Protein AF-A0AAV1Q6I4-F1 (afdb_monomer_lite)

pLDDT: mean 94.9, std 8.58, range [46.44, 98.81]

Foldseek 3Di:
DAEEEAEAEDECYAEYEAYEDYEHYAEYECYEHYEHYAEYECYECYEHYAEYEVYENYEHYAEYECYENYENYAEYEVYECYEHYAEYECYENYEHYAEYECYECYECYAEYEVYECYENYAEYEVYECYECYAEYEVYECYEHYAEYEVYENYEHYAEYEVYENYYHYNYYDDYPPD

Structure (mmCIF, N/CA/C/O backbone):
data_AF-A0AAV1Q6I4-F1
#
_entry.id   AF-A0AAV1Q6I4-F1
#
loop_
_atom_site.group_PDB
_atom_site.id
_atom_site.type_symbol
_atom_site.label_atom_id
_atom_site.label_alt_id
_atom_site.label_comp_id
_atom_site.label_asym_id
_atom_site.label_entity_id
_atom_site.label_seq_id
_atom_site.pdbx_PDB_ins_code
_atom_site.Cartn_x
_atom_site.Cartn_y
_atom_site.Cartn_z
_atom_site.occupancy
_atom_site.B_iso_or_equiv
_atom_site.auth_seq_id
_atom_site.auth_comp_id
_atom_site.auth_asym_id
_atom_site.auth_atom_id
_atom_site.pdbx_PDB_model_num
ATOM 1 N N . MET A 1 1 ? 24.181 7.868 -24.588 1.00 54.25 1 MET A N 1
ATOM 2 C CA . MET A 1 1 ? 23.836 9.175 -25.207 1.00 54.25 1 MET A CA 1
ATOM 3 C C . MET A 1 1 ? 23.785 10.232 -24.110 1.00 54.25 1 MET A C 1
ATOM 5 O O . MET A 1 1 ? 23.343 9.910 -23.017 1.00 54.25 1 MET A O 1
ATOM 9 N N . THR A 1 2 ? 24.276 11.451 -24.343 1.00 63.72 2 THR A N 1
ATOM 10 C CA . THR A 1 2 ? 24.410 12.466 -23.276 1.00 63.72 2 THR A CA 1
ATOM 11 C C . THR A 1 2 ? 23.108 13.212 -22.973 1.00 63.72 2 THR A C 1
ATOM 13 O O . THR A 1 2 ? 22.867 13.543 -21.815 1.00 63.72 2 THR A O 1
ATOM 16 N N . SER A 1 3 ? 22.262 13.464 -23.976 1.00 68.81 3 SER A N 1
ATOM 17 C CA . SER A 1 3 ? 20.947 14.094 -23.804 1.00 68.81 3 SER A CA 1
ATOM 18 C C . SER A 1 3 ? 20.094 13.932 -25.067 1.00 68.81 3 SER A C 1
ATOM 20 O O . SER A 1 3 ? 20.632 14.058 -26.168 1.00 68.81 3 SER A O 1
ATOM 22 N N . CYS A 1 4 ? 18.794 13.682 -24.908 1.00 75.69 4 CYS A N 1
ATOM 23 C CA . CYS A 1 4 ? 17.812 13.559 -25.994 1.00 75.69 4 CYS A CA 1
ATOM 24 C C . CYS A 1 4 ? 16.638 14.537 -25.811 1.00 75.69 4 CYS A C 1
ATOM 26 O O . CYS A 1 4 ? 16.398 15.021 -24.702 1.00 75.69 4 CYS A O 1
ATOM 28 N N . TYR A 1 5 ? 15.956 14.892 -26.908 1.00 80.12 5 TYR A N 1
ATOM 29 C CA . TYR A 1 5 ? 14.893 15.906 -26.904 1.00 80.12 5 TYR A CA 1
ATOM 30 C C . TYR A 1 5 ? 13.802 15.611 -27.940 1.00 80.12 5 TYR A C 1
ATOM 32 O O . TYR A 1 5 ? 14.031 15.746 -29.144 1.00 80.12 5 TYR A O 1
ATOM 40 N N . ARG A 1 6 ? 12.572 15.379 -27.469 1.00 80.00 6 ARG A N 1
ATOM 41 C CA . ARG A 1 6 ? 11.360 15.095 -28.270 1.00 80.00 6 ARG A CA 1
ATOM 42 C C . ARG A 1 6 ? 11.421 13.825 -29.124 1.00 80.00 6 ARG A C 1
ATOM 44 O O . ARG A 1 6 ? 10.784 13.754 -30.181 1.00 80.00 6 ARG A O 1
ATOM 51 N N . ASP A 1 7 ? 12.104 12.813 -28.640 1.00 82.31 7 ASP A N 1
ATOM 52 C CA . ASP A 1 7 ? 12.117 11.477 -29.196 1.00 82.31 7 ASP A CA 1
ATOM 53 C C . ASP A 1 7 ? 10.911 10.652 -28.726 1.00 82.31 7 ASP A C 1
ATOM 55 O O . ASP A 1 7 ? 10.212 10.951 -27.750 1.00 82.31 7 ASP A O 1
ATOM 59 N N . ARG A 1 8 ? 10.591 9.612 -29.500 1.00 82.69 8 ARG A N 1
ATOM 60 C CA . ARG A 1 8 ? 9.434 8.752 -29.210 1.00 82.69 8 ARG A CA 1
ATOM 61 C C . ARG A 1 8 ? 9.778 7.595 -28.287 1.00 82.69 8 ARG A C 1
ATOM 63 O O . ARG A 1 8 ? 8.971 7.314 -27.411 1.00 82.69 8 ARG A O 1
ATOM 70 N N . ASN A 1 9 ? 10.921 6.956 -28.514 1.00 89.25 9 ASN A N 1
ATOM 71 C CA . ASN A 1 9 ? 11.393 5.789 -27.780 1.00 89.25 9 ASN A CA 1
ATOM 72 C C . ASN A 1 9 ? 12.884 5.981 -27.504 1.00 89.25 9 ASN A C 1
ATOM 74 O O . ASN A 1 9 ? 13.637 6.195 -28.457 1.00 89.25 9 ASN A O 1
ATOM 78 N N . LEU A 1 10 ? 13.289 5.906 -26.242 1.00 86.31 10 LEU A N 1
ATOM 79 C CA . LEU A 1 10 ? 14.688 5.965 -25.830 1.00 86.31 10 LEU A CA 1
ATOM 80 C C . LEU A 1 10 ? 14.951 4.893 -24.773 1.00 86.31 10 LEU A C 1
ATOM 82 O O . LEU A 1 10 ? 14.099 4.662 -23.917 1.00 86.31 10 LEU A O 1
ATOM 86 N N . SER A 1 11 ? 16.133 4.290 -24.837 1.00 90.44 11 SER A N 1
ATOM 87 C CA . SER A 1 11 ? 16.666 3.389 -23.817 1.00 90.44 11 SER A CA 1
ATOM 88 C C . SER A 1 11 ? 18.130 3.724 -23.545 1.00 90.44 11 SER A C 1
ATOM 90 O O . SER A 1 11 ? 18.814 4.261 -24.427 1.00 90.44 11 SER A O 1
ATOM 92 N N . ASP A 1 12 ? 18.614 3.415 -22.344 1.00 90.62 12 ASP A N 1
ATOM 93 C CA . ASP A 1 12 ? 20.035 3.486 -21.976 1.00 90.62 12 ASP A CA 1
ATOM 94 C C . ASP A 1 12 ? 20.643 4.899 -22.116 1.00 90.62 12 ASP A C 1
ATOM 96 O O . ASP A 1 12 ? 21.710 5.117 -22.715 1.00 90.62 12 ASP A O 1
ATOM 100 N N . ILE A 1 13 ? 19.946 5.910 -21.583 1.00 87.62 13 ILE A N 1
ATOM 101 C CA . ILE A 1 13 ? 20.347 7.323 -21.697 1.00 87.62 13 ILE A CA 1
ATOM 102 C C . ILE A 1 13 ? 20.527 7.965 -20.326 1.00 87.62 13 ILE A C 1
ATOM 104 O O . ILE A 1 13 ? 19.791 7.735 -19.376 1.00 87.62 13 ILE A O 1
ATOM 108 N N . THR A 1 14 ? 21.521 8.843 -20.217 1.00 91.62 14 THR A N 1
ATOM 109 C CA . THR A 1 14 ? 21.787 9.566 -18.971 1.00 91.62 14 THR A CA 1
ATOM 110 C C . THR A 1 14 ? 20.735 10.641 -18.683 1.00 91.62 14 THR A C 1
ATOM 112 O O . THR A 1 14 ? 20.323 10.825 -17.538 1.00 91.62 14 THR A O 1
ATOM 115 N N . SER A 1 15 ? 20.310 11.389 -19.703 1.00 91.94 15 SER A N 1
ATOM 116 C CA . SER A 1 15 ? 19.320 12.454 -19.545 1.00 91.94 15 SER A CA 1
ATOM 117 C C . SER A 1 15 ? 18.410 12.606 -20.760 1.00 91.94 15 SER A C 1
ATOM 119 O O . SER A 1 15 ? 18.840 12.383 -21.892 1.00 91.94 15 SER A O 1
ATOM 121 N N . CYS A 1 16 ? 17.165 13.018 -20.543 1.00 91.38 16 CYS A N 1
ATOM 122 C CA . CYS A 1 16 ? 16.194 13.236 -21.616 1.00 91.38 16 CYS A CA 1
ATOM 123 C C . CYS A 1 16 ? 15.157 14.317 -21.239 1.00 91.38 16 CYS A C 1
ATOM 125 O O . CYS A 1 16 ? 15.130 14.784 -20.092 1.00 91.38 16 CYS A O 1
ATOM 127 N N . TYR A 1 17 ? 14.401 14.816 -22.223 1.00 94.25 17 TYR A N 1
ATOM 128 C CA . TYR A 1 17 ? 13.479 15.942 -22.042 1.00 94.25 17 TYR A CA 1
ATOM 129 C C . TYR A 1 17 ? 12.361 15.966 -23.095 1.00 94.25 17 TYR A C 1
ATOM 131 O O . TYR A 1 17 ? 12.591 16.219 -24.283 1.00 94.25 17 TYR A O 1
ATOM 139 N N . ARG A 1 18 ? 11.111 15.935 -22.623 1.00 92.56 18 ARG A N 1
ATOM 140 C CA . ARG A 1 18 ? 9.865 15.953 -23.418 1.00 92.56 18 ARG A CA 1
ATOM 141 C C . ARG A 1 18 ? 9.702 14.794 -24.410 1.00 92.56 18 ARG A C 1
ATOM 143 O O . ARG A 1 18 ? 9.168 14.985 -25.508 1.00 92.56 18 ARG A O 1
ATOM 150 N N . ASP A 1 19 ? 10.065 13.611 -23.973 1.00 92.19 19 ASP A N 1
ATOM 151 C CA . ASP A 1 19 ? 10.000 12.323 -24.640 1.00 92.19 19 ASP A CA 1
ATOM 152 C C . ASP A 1 19 ? 8.765 11.521 -24.181 1.00 92.19 19 ASP A C 1
ATOM 154 O O . ASP A 1 19 ? 7.915 12.021 -23.430 1.00 92.19 19 ASP A O 1
ATOM 158 N N . ARG A 1 20 ? 8.551 10.319 -24.736 1.00 90.38 20 ARG A N 1
ATOM 159 C CA . ARG A 1 20 ? 7.267 9.599 -24.576 1.00 90.38 20 ARG A CA 1
ATOM 160 C C . ARG A 1 20 ? 7.307 8.176 -24.059 1.00 90.38 20 ARG A C 1
ATOM 162 O O . ARG A 1 20 ? 6.287 7.788 -23.506 1.00 90.38 20 ARG A O 1
ATOM 169 N N . ASN A 1 21 ? 8.343 7.412 -24.366 1.00 93.06 21 ASN A N 1
ATOM 170 C CA . ASN A 1 21 ? 8.506 6.037 -23.917 1.00 93.06 21 ASN A CA 1
ATOM 171 C C . ASN A 1 21 ? 9.985 5.873 -23.591 1.00 93.06 21 ASN A C 1
ATOM 173 O O . ASN A 1 21 ? 10.827 5.980 -24.490 1.00 93.06 21 ASN A O 1
ATOM 177 N N . LEU A 1 22 ? 10.276 5.703 -22.312 1.00 91.56 22 LEU A N 1
ATOM 178 C CA . LEU A 1 22 ? 11.622 5.756 -21.767 1.00 91.56 22 LEU A CA 1
ATOM 179 C C . LEU A 1 22 ? 11.861 4.526 -20.903 1.00 91.56 22 LEU A C 1
ATOM 181 O O . LEU A 1 22 ? 11.036 4.243 -20.037 1.00 91.56 22 LEU A O 1
ATOM 185 N N . SER A 1 23 ? 12.985 3.852 -21.123 1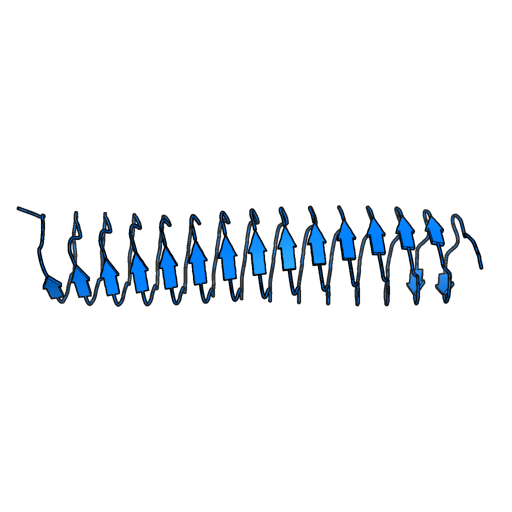.00 94.50 23 SER A N 1
ATOM 186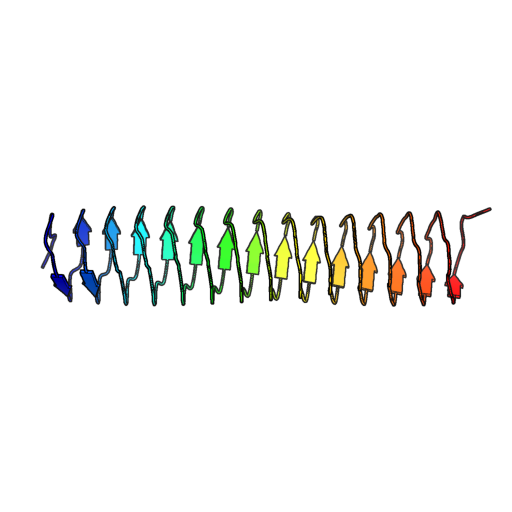 C CA . SER A 1 23 ? 13.494 2.811 -20.230 1.00 94.50 23 SER A CA 1
ATOM 187 C C . SER A 1 23 ? 14.957 3.071 -19.885 1.00 94.50 23 SER A C 1
ATOM 189 O O . SER A 1 23 ? 15.680 3.687 -20.673 1.00 94.50 23 SER A O 1
ATOM 191 N N . ASP A 1 24 ? 15.402 2.613 -18.719 1.00 95.25 24 ASP A N 1
ATOM 192 C CA . ASP A 1 24 ? 16.822 2.587 -18.348 1.00 95.25 24 ASP A CA 1
ATOM 193 C C . ASP A 1 24 ? 17.475 3.981 -18.399 1.00 95.25 24 ASP A C 1
ATOM 195 O O . ASP A 1 24 ? 18.493 4.216 -19.066 1.00 95.25 24 ASP A O 1
ATOM 199 N N . ILE A 1 25 ? 16.855 4.949 -17.716 1.00 92.94 25 ILE A N 1
ATOM 200 C CA . ILE A 1 25 ? 17.281 6.355 -17.730 1.00 92.94 25 ILE A CA 1
ATOM 201 C C . ILE A 1 25 ? 17.767 6.803 -16.353 1.00 92.94 25 ILE A C 1
ATOM 203 O O . ILE A 1 25 ? 17.135 6.582 -15.323 1.00 92.94 25 ILE A O 1
ATOM 207 N N . THR A 1 26 ? 18.872 7.547 -16.309 1.00 95.25 26 THR A N 1
ATOM 208 C CA . THR A 1 26 ? 19.322 8.144 -15.038 1.00 95.25 26 THR A CA 1
ATOM 209 C C . THR A 1 26 ? 18.453 9.339 -14.624 1.00 95.25 26 THR A C 1
ATOM 211 O O . THR A 1 26 ? 18.081 9.479 -13.458 1.00 95.25 26 THR A O 1
ATOM 214 N N . SER A 1 27 ? 18.135 10.238 -15.557 1.00 95.81 27 SER A N 1
ATOM 215 C CA . SER A 1 27 ? 17.337 11.436 -15.270 1.00 95.81 27 SER A CA 1
ATOM 216 C C . SER A 1 27 ? 16.428 11.863 -16.423 1.00 95.81 27 SER A C 1
ATOM 218 O O . SER A 1 27 ? 16.816 11.805 -17.588 1.00 95.81 27 SER A O 1
ATOM 220 N N . CYS A 1 28 ? 15.226 12.338 -16.116 1.00 95.06 28 CYS A N 1
ATOM 221 C CA . CYS A 1 28 ? 14.262 12.761 -17.133 1.00 95.06 28 CYS A CA 1
ATOM 222 C C . CYS A 1 28 ? 13.401 13.948 -16.654 1.00 95.06 28 CYS A C 1
ATOM 224 O O . CYS A 1 28 ? 13.397 14.299 -15.467 1.00 95.06 28 CYS A O 1
ATOM 226 N N . TYR A 1 29 ? 12.750 14.644 -17.589 1.00 96.81 29 TYR A N 1
ATOM 227 C CA . TYR A 1 29 ? 11.944 15.831 -17.310 1.00 96.81 29 TYR A CA 1
ATOM 228 C C . TYR A 1 29 ? 10.849 16.078 -18.360 1.00 96.81 29 TYR A C 1
ATOM 230 O O . TYR A 1 29 ? 11.114 16.422 -19.518 1.00 96.81 29 TYR A O 1
ATOM 238 N N . ARG A 1 30 ? 9.601 16.158 -17.889 1.00 96.19 30 ARG A N 1
ATOM 239 C CA . ARG A 1 30 ? 8.367 16.376 -18.676 1.00 96.19 30 ARG A CA 1
ATOM 240 C C . ARG A 1 30 ? 8.091 15.315 -19.743 1.00 96.19 30 ARG A C 1
ATOM 242 O O . ARG A 1 30 ? 7.549 15.636 -20.809 1.00 96.19 30 ARG A O 1
ATOM 249 N N . ASP A 1 31 ? 8.382 14.082 -19.411 1.00 96.38 31 ASP A N 1
ATOM 250 C CA . ASP A 1 31 ? 8.248 12.895 -20.221 1.00 96.38 31 ASP A CA 1
ATOM 251 C C . ASP A 1 31 ? 6.955 12.136 -19.910 1.00 96.38 31 ASP A C 1
ATOM 253 O O . ASP A 1 31 ? 6.085 12.567 -19.136 1.00 96.38 31 ASP A O 1
ATOM 257 N N . ARG A 1 32 ? 6.759 11.028 -20.616 1.00 95.94 32 ARG A N 1
ATOM 258 C CA . ARG A 1 32 ? 5.632 10.111 -20.434 1.00 95.94 32 ARG A CA 1
ATOM 259 C C . ARG A 1 32 ? 6.158 8.684 -20.480 1.00 95.94 32 ARG A C 1
ATOM 261 O O . ARG A 1 32 ? 7.203 8.479 -21.081 1.00 95.94 32 ARG A O 1
ATOM 268 N N . ASN A 1 33 ? 5.389 7.763 -19.898 1.00 96.75 33 ASN A N 1
ATOM 269 C CA . ASN A 1 33 ? 5.596 6.313 -19.904 1.00 96.75 33 ASN A CA 1
ATOM 270 C C . ASN A 1 33 ? 7.054 5.937 -19.635 1.00 96.75 33 ASN A C 1
ATOM 272 O O . ASN A 1 33 ? 7.852 5.761 -20.559 1.00 96.75 33 ASN A O 1
ATOM 276 N N . LEU A 1 34 ? 7.376 5.853 -18.356 1.00 95.69 34 LEU A N 1
ATOM 277 C CA . LEU A 1 34 ? 8.723 5.641 -17.871 1.00 95.69 34 LEU A CA 1
ATOM 278 C C . LEU A 1 34 ? 8.805 4.329 -17.110 1.00 95.69 34 LEU A C 1
ATOM 280 O O . LEU A 1 34 ? 7.967 4.099 -16.240 1.00 95.69 34 LEU A O 1
ATOM 284 N N . SER A 1 35 ? 9.828 3.541 -17.415 1.00 97.12 35 SER A N 1
ATOM 285 C CA . SER A 1 35 ? 10.235 2.376 -16.635 1.00 97.12 35 SER A CA 1
ATOM 286 C C . SER A 1 35 ? 11.720 2.474 -16.292 1.00 97.12 35 SER A C 1
ATOM 288 O O . SER A 1 35 ? 12.495 3.044 -17.062 1.00 97.12 35 SER A O 1
ATOM 290 N N . ASP A 1 36 ? 12.124 1.935 -15.146 1.00 97.75 36 ASP A N 1
ATOM 291 C CA . ASP A 1 36 ? 13.536 1.785 -14.770 1.00 97.75 36 ASP A CA 1
ATOM 292 C C . ASP A 1 36 ? 14.307 3.118 -14.769 1.00 97.75 36 ASP A C 1
ATOM 294 O O . ASP A 1 36 ? 15.302 3.314 -15.477 1.00 97.75 36 ASP A O 1
ATOM 298 N N . ILE A 1 37 ? 13.829 4.082 -13.974 1.00 97.00 37 ILE A N 1
ATOM 299 C CA . ILE A 1 37 ? 14.414 5.431 -13.905 1.00 97.00 37 ILE A CA 1
ATOM 300 C C . ILE A 1 37 ? 14.996 5.711 -12.522 1.00 97.00 37 ILE A C 1
ATOM 302 O O . ILE A 1 37 ? 14.362 5.517 -11.485 1.00 97.00 37 ILE A O 1
ATOM 306 N N . THR A 1 38 ? 16.195 6.289 -12.472 1.00 98.00 38 THR A N 1
ATOM 307 C CA . THR A 1 38 ? 16.764 6.728 -11.185 1.00 98.00 38 THR A CA 1
ATOM 308 C C . THR A 1 38 ? 16.073 7.991 -10.649 1.00 98.00 38 THR A C 1
ATOM 310 O O . THR A 1 38 ? 15.750 8.087 -9.462 1.00 98.00 38 THR A O 1
ATOM 313 N N . SER A 1 39 ? 15.845 8.996 -11.496 1.00 98.00 39 SER A N 1
ATOM 314 C CA . SER A 1 39 ? 15.220 10.259 -11.086 1.00 98.00 39 SER A CA 1
ATOM 315 C C . SER A 1 39 ? 14.360 10.892 -12.177 1.00 98.00 39 SER A C 1
ATOM 317 O O . SER A 1 39 ? 14.743 10.913 -13.344 1.00 98.00 39 SER A O 1
ATOM 319 N N . CYS A 1 40 ? 13.210 11.452 -11.806 1.00 97.44 40 CYS A N 1
ATOM 320 C CA . CYS A 1 40 ? 12.273 12.042 -12.764 1.00 97.44 40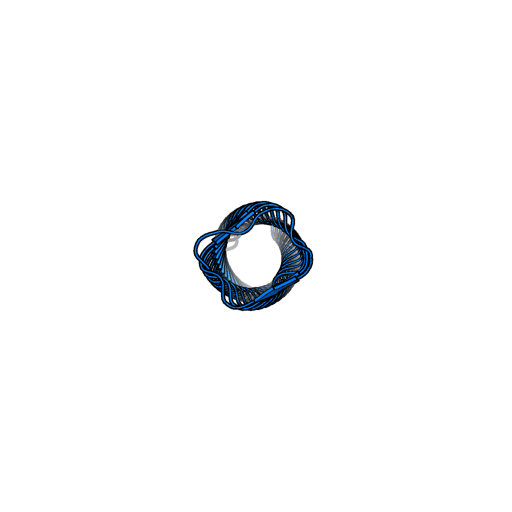 CYS A CA 1
ATOM 321 C C . CYS A 1 40 ? 11.536 13.272 -12.200 1.00 97.44 40 CYS A C 1
ATOM 323 O O . CYS A 1 40 ? 11.573 13.538 -10.992 1.00 97.44 40 CYS A O 1
ATOM 325 N N . TYR A 1 41 ? 10.962 14.098 -13.084 1.00 98.31 41 TYR A N 1
ATOM 326 C CA . TYR A 1 41 ? 10.311 15.356 -12.704 1.00 98.31 41 TYR A CA 1
ATOM 327 C C . TYR A 1 41 ? 9.256 15.833 -13.715 1.00 98.31 41 TYR A C 1
ATOM 329 O O . TYR A 1 41 ? 9.564 16.250 -14.837 1.00 98.31 41 TYR A O 1
ATOM 337 N N . ARG A 1 42 ? 8.025 16.023 -13.229 1.00 98.00 42 ARG A N 1
ATOM 338 C CA . ARG A 1 42 ? 6.822 16.451 -13.980 1.00 98.00 42 ARG A CA 1
ATOM 339 C C . ARG A 1 42 ? 6.399 15.511 -15.112 1.00 98.00 42 ARG A C 1
ATOM 341 O O . ARG A 1 42 ? 5.902 15.967 -16.152 1.00 98.00 42 ARG A O 1
ATOM 348 N N . ASP A 1 43 ? 6.499 14.234 -14.842 1.00 98.12 43 ASP A N 1
ATOM 349 C CA . ASP A 1 43 ? 6.310 13.103 -15.718 1.00 98.12 43 ASP A CA 1
ATOM 350 C C . ASP A 1 43 ? 4.976 12.394 -15.450 1.00 98.12 43 ASP A C 1
ATOM 352 O O . ASP A 1 43 ? 4.157 12.815 -14.617 1.00 98.12 43 ASP A O 1
ATOM 356 N N . ARG A 1 44 ? 4.664 11.383 -16.263 1.00 97.94 44 ARG A N 1
ATOM 357 C CA . ARG A 1 44 ? 3.394 10.643 -16.192 1.00 97.94 44 ARG A CA 1
ATOM 358 C C . ARG A 1 44 ? 3.585 9.178 -16.529 1.00 97.94 44 ARG A C 1
ATOM 360 O O . ARG A 1 44 ? 4.226 8.904 -17.540 1.00 97.94 44 ARG A O 1
ATOM 367 N N . ASN A 1 45 ? 2.868 8.317 -15.808 1.00 97.94 45 ASN A N 1
ATOM 368 C CA . ASN A 1 45 ? 2.902 6.860 -15.938 1.00 97.94 45 ASN A CA 1
ATOM 369 C C . ASN A 1 45 ? 4.323 6.348 -15.699 1.00 97.94 45 ASN A C 1
ATOM 371 O O . ASN A 1 45 ? 5.124 6.282 -16.628 1.00 97.94 45 ASN A O 1
ATOM 375 N N . LEU A 1 46 ? 4.626 6.092 -14.436 1.00 98.00 46 LEU A N 1
ATOM 376 C CA . LEU A 1 46 ? 5.946 5.752 -13.933 1.00 98.00 46 LEU A CA 1
ATOM 377 C C . LEU A 1 46 ? 5.870 4.363 -13.300 1.00 98.00 46 LEU A C 1
ATOM 379 O O . LEU A 1 46 ? 5.002 4.159 -12.452 1.00 98.00 46 LEU A O 1
ATOM 383 N N . SER A 1 47 ? 6.780 3.473 -13.681 1.00 98.19 47 SER A N 1
ATOM 384 C CA . SER A 1 47 ? 7.049 2.211 -12.992 1.00 98.19 47 SER A CA 1
ATOM 385 C C . SER A 1 47 ? 8.536 2.105 -12.663 1.00 98.19 47 SER A C 1
ATOM 387 O O . SER A 1 47 ? 9.369 2.636 -13.400 1.00 98.19 47 SER A O 1
ATOM 389 N N . ASP A 1 48 ? 8.873 1.441 -11.560 1.00 98.38 48 ASP A N 1
ATOM 390 C CA . ASP A 1 48 ? 10.254 1.092 -11.206 1.00 98.38 48 ASP A CA 1
ATOM 391 C C . ASP A 1 48 ? 11.176 2.321 -11.108 1.00 98.38 48 ASP A C 1
ATOM 393 O O . ASP A 1 48 ? 12.166 2.477 -11.831 1.00 98.38 48 ASP A O 1
ATOM 397 N N . ILE A 1 49 ? 10.829 3.248 -10.208 1.00 98.12 49 ILE A N 1
ATOM 398 C CA . ILE A 1 49 ? 11.545 4.523 -10.058 1.00 98.12 49 ILE A CA 1
ATOM 399 C C . ILE A 1 49 ? 12.187 4.643 -8.679 1.00 98.12 49 ILE A C 1
ATOM 401 O O . ILE A 1 49 ? 11.556 4.463 -7.636 1.00 98.12 49 ILE A O 1
ATOM 405 N N . THR A 1 50 ? 13.446 5.076 -8.633 1.00 98.56 50 THR A N 1
ATOM 406 C CA . THR A 1 50 ? 14.092 5.363 -7.339 1.00 98.56 50 THR A CA 1
ATOM 407 C C . THR A 1 50 ? 13.565 6.662 -6.709 1.00 98.56 50 THR A C 1
ATOM 409 O O . THR A 1 50 ? 13.260 6.714 -5.515 1.00 98.56 50 THR A O 1
ATOM 412 N N . SER A 1 51 ? 13.452 7.743 -7.486 1.00 98.44 51 SER A N 1
ATOM 413 C CA . SER A 1 51 ? 12.974 9.038 -6.986 1.00 98.44 51 SER A CA 1
ATOM 414 C C . SER A 1 51 ? 12.181 9.844 -8.017 1.00 98.44 51 SER A C 1
ATOM 416 O O . SER A 1 51 ? 12.526 9.881 -9.199 1.00 98.44 51 SER A O 1
ATOM 418 N N . CYS A 1 52 ? 11.125 10.524 -7.574 1.00 98.25 52 CYS A N 1
ATOM 419 C CA . CYS A 1 52 ? 10.242 11.287 -8.458 1.00 98.25 52 CYS A CA 1
ATOM 420 C C . CYS A 1 52 ? 9.673 12.552 -7.783 1.00 98.25 52 CYS A C 1
ATOM 422 O O . CYS A 1 52 ? 9.739 12.707 -6.556 1.00 98.25 52 CYS A O 1
ATOM 424 N N . TYR A 1 53 ? 9.217 13.520 -8.586 1.00 98.69 53 TYR A N 1
ATOM 425 C CA . TYR A 1 53 ? 8.707 14.808 -8.107 1.00 98.69 53 TYR A CA 1
ATOM 426 C C . TYR A 1 53 ? 7.712 15.467 -9.078 1.00 98.69 53 TYR A C 1
ATOM 428 O O . TYR A 1 53 ? 8.063 15.937 -10.167 1.00 98.69 53 TYR A O 1
ATOM 436 N N . ARG A 1 54 ? 6.504 15.745 -8.576 1.00 98.50 54 ARG A N 1
ATOM 437 C CA . ARG A 1 54 ? 5.351 16.339 -9.292 1.00 98.50 54 ARG A CA 1
ATOM 438 C C . ARG A 1 54 ? 4.829 15.514 -10.474 1.00 98.50 54 ARG A C 1
ATOM 440 O O . ARG A 1 54 ? 4.357 16.086 -11.468 1.00 98.50 54 ARG A O 1
ATOM 447 N N . ASP A 1 55 ? 4.825 14.213 -10.302 1.00 98.62 55 ASP A N 1
ATOM 448 C CA . ASP A 1 55 ? 4.485 13.170 -11.247 1.00 98.62 55 ASP A CA 1
ATOM 449 C C . ASP A 1 55 ? 3.084 12.608 -10.982 1.00 98.62 55 ASP A C 1
ATOM 451 O O . ASP A 1 55 ? 2.346 13.054 -10.088 1.00 98.62 55 ASP A O 1
ATOM 455 N N . ARG A 1 56 ? 2.627 11.718 -11.864 1.00 98.56 56 ARG A N 1
ATOM 456 C CA . ARG A 1 56 ? 1.283 11.124 -11.793 1.00 98.56 56 ARG A CA 1
ATOM 457 C C . ARG A 1 56 ? 1.283 9.687 -12.273 1.00 98.56 56 ARG A C 1
ATOM 459 O O . ARG A 1 56 ? 1.891 9.426 -13.310 1.00 98.56 56 ARG A O 1
ATOM 466 N N . ASN A 1 57 ? 0.453 8.866 -11.631 1.00 98.38 57 ASN A N 1
ATOM 467 C CA . ASN A 1 57 ? 0.294 7.437 -11.901 1.00 98.38 57 ASN A CA 1
ATOM 468 C C . ASN A 1 57 ? 1.634 6.722 -11.717 1.00 98.38 57 ASN A C 1
ATOM 470 O O . ASN A 1 57 ? 2.398 6.581 -12.671 1.00 98.38 57 ASN A O 1
ATOM 474 N N . LEU A 1 58 ? 1.922 6.392 -10.467 1.00 98.44 58 LEU A N 1
ATOM 475 C CA . LEU A 1 58 ? 3.189 5.858 -9.991 1.00 98.44 58 LEU A CA 1
ATOM 476 C C . LEU A 1 58 ? 2.942 4.449 -9.456 1.00 98.44 58 LEU A C 1
ATOM 478 O O . LEU A 1 58 ? 2.047 4.291 -8.625 1.00 98.44 58 LEU A O 1
ATOM 482 N N . SER A 1 59 ? 3.746 3.489 -9.895 1.00 98.38 59 SER A N 1
ATOM 483 C CA . SER A 1 59 ? 3.863 2.161 -9.294 1.00 98.38 59 SER A CA 1
ATOM 484 C C . SER A 1 59 ? 5.330 1.856 -9.000 1.00 98.38 59 SER A C 1
ATOM 486 O O . SER A 1 59 ? 6.209 2.321 -9.728 1.00 98.38 59 SER A O 1
ATOM 488 N N . ASP A 1 60 ? 5.597 1.099 -7.940 1.00 98.56 60 ASP A N 1
ATOM 489 C CA . ASP A 1 60 ? 6.932 0.581 -7.616 1.00 98.56 60 ASP A CA 1
ATOM 490 C C . ASP A 1 60 ? 7.986 1.692 -7.467 1.00 98.56 60 ASP A C 1
ATOM 492 O O . ASP A 1 60 ? 8.969 1.790 -8.209 1.00 98.56 60 ASP A O 1
ATOM 496 N N . ILE A 1 61 ? 7.765 2.585 -6.496 1.00 98.38 61 ILE A N 1
ATOM 497 C CA . ILE A 1 61 ? 8.630 3.751 -6.269 1.00 98.38 61 ILE A CA 1
ATOM 498 C C . ILE A 1 61 ? 9.298 3.683 -4.897 1.00 98.38 61 ILE A C 1
ATOM 500 O O . ILE A 1 61 ? 8.660 3.491 -3.860 1.00 98.38 61 ILE A O 1
ATOM 504 N N . THR A 1 62 ? 10.599 3.958 -4.842 1.00 98.69 62 THR A N 1
ATOM 505 C CA . THR A 1 62 ? 11.287 4.068 -3.542 1.00 98.69 62 THR A CA 1
ATOM 506 C C . THR A 1 62 ? 10.927 5.373 -2.815 1.00 98.69 62 THR A C 1
ATOM 508 O O . THR A 1 62 ? 10.636 5.374 -1.615 1.00 98.69 62 THR A O 1
ATOM 511 N N . SER A 1 63 ? 10.942 6.513 -3.513 1.00 98.50 63 SER A N 1
ATOM 512 C CA . SER A 1 63 ? 10.622 7.816 -2.914 1.00 98.50 63 SER A CA 1
ATOM 513 C C . SER A 1 63 ? 9.923 8.791 -3.865 1.00 98.50 63 SER A C 1
ATOM 515 O O . SER A 1 63 ? 10.282 8.902 -5.039 1.00 98.50 63 SER A O 1
ATOM 517 N N . CYS A 1 64 ? 8.946 9.541 -3.355 1.00 98.50 64 CYS A N 1
ATOM 518 C CA . CYS A 1 64 ? 8.164 10.480 -4.162 1.00 98.50 64 CYS A CA 1
ATOM 519 C C . CYS A 1 64 ? 7.770 11.758 -3.393 1.00 98.50 64 CYS A C 1
ATOM 521 O O . CYS A 1 64 ? 7.840 11.815 -2.159 1.00 98.50 64 CYS A O 1
ATOM 523 N N . TYR A 1 65 ? 7.437 12.830 -4.120 1.00 98.75 65 TYR A N 1
ATOM 524 C CA . TYR A 1 65 ? 7.082 14.130 -3.545 1.00 98.75 65 TYR A CA 1
ATOM 525 C C . TYR A 1 65 ? 6.163 14.967 -4.451 1.00 98.75 65 TYR A C 1
ATOM 527 O O . TYR A 1 65 ? 6.557 15.467 -5.511 1.00 98.75 65 TYR A O 1
ATOM 535 N N . ARG A 1 66 ? 5.001 15.351 -3.910 1.00 98.62 66 ARG A N 1
ATOM 536 C CA . ARG A 1 66 ? 3.919 16.122 -4.566 1.00 98.62 66 ARG A CA 1
ATOM 537 C C . ARG A 1 66 ? 3.293 15.441 -5.789 1.00 98.62 66 ARG A C 1
ATOM 539 O O . ARG A 1 66 ? 2.896 16.128 -6.743 1.00 98.62 66 ARG A O 1
ATOM 546 N N . ASP A 1 67 ? 3.117 14.142 -5.694 1.00 98.75 67 ASP A N 1
ATOM 547 C CA . ASP A 1 67 ? 2.655 13.217 -6.711 1.00 98.75 67 ASP A CA 1
ATOM 548 C C . ASP A 1 67 ? 1.202 12.796 -6.476 1.00 98.75 67 ASP A C 1
ATOM 550 O O . ASP A 1 67 ? 0.528 13.235 -5.532 1.00 98.75 67 ASP A O 1
ATOM 554 N N . ARG A 1 68 ? 0.639 12.050 -7.431 1.00 98.62 68 ARG A N 1
ATOM 555 C CA . ARG A 1 68 ? -0.765 11.616 -7.387 1.00 98.62 68 ARG A CA 1
ATOM 556 C C . ARG A 1 68 ? -0.948 10.236 -7.988 1.00 98.62 68 ARG A C 1
ATOM 558 O O . ARG A 1 68 ? -0.401 9.993 -9.063 1.00 98.62 68 ARG A O 1
ATOM 565 N N . ASN A 1 69 ? -1.856 9.465 -7.388 1.00 98.50 69 ASN A N 1
ATOM 566 C CA . ASN A 1 69 ? -2.181 8.087 -7.758 1.00 98.50 69 ASN A CA 1
ATOM 567 C C . ASN A 1 69 ? -0.931 7.211 -7.646 1.00 98.50 69 ASN A C 1
ATOM 569 O O . ASN A 1 69 ? -0.184 7.073 -8.614 1.00 98.50 69 ASN A O 1
ATOM 573 N N . LEU A 1 70 ? -0.691 6.737 -6.433 1.00 98.50 70 LEU A N 1
ATOM 574 C CA . LEU A 1 70 ? 0.505 6.024 -6.010 1.00 98.50 70 LEU A CA 1
ATOM 575 C C . LEU A 1 70 ? 0.092 4.623 -5.561 1.00 98.50 70 LEU A C 1
ATOM 577 O O . LEU A 1 70 ? -0.812 4.523 -4.730 1.00 98.50 70 LEU A O 1
ATOM 581 N N . SER A 1 71 ? 0.775 3.602 -6.065 1.00 98.50 71 SER A N 1
ATOM 582 C CA . SER A 1 71 ? 0.749 2.241 -5.531 1.00 98.50 71 SER A CA 1
ATOM 583 C C . SER A 1 71 ? 2.176 1.761 -5.274 1.00 98.50 71 SER A C 1
ATOM 585 O O . SER A 1 71 ? 3.098 2.178 -5.979 1.00 98.50 71 SER A O 1
ATOM 587 N N . ASP A 1 72 ? 2.361 0.912 -4.267 1.00 98.62 72 ASP A N 1
ATOM 588 C CA . ASP A 1 72 ? 3.626 0.215 -4.002 1.00 98.62 72 ASP A CA 1
ATOM 589 C C . ASP A 1 72 ? 4.804 1.180 -3.787 1.00 98.62 72 ASP A C 1
ATOM 591 O O . ASP A 1 72 ? 5.789 1.214 -4.533 1.00 98.62 72 ASP A O 1
ATOM 595 N N . ILE A 1 73 ? 4.692 2.024 -2.755 1.00 98.50 73 ILE A N 1
ATOM 596 C CA . ILE A 1 73 ? 5.687 3.064 -2.460 1.00 98.50 73 ILE A CA 1
ATOM 597 C C . ILE A 1 73 ? 6.352 2.822 -1.108 1.00 98.50 73 ILE A C 1
ATOM 599 O O . ILE A 1 73 ? 5.703 2.643 -0.075 1.00 98.50 73 ILE A O 1
ATOM 603 N N . THR A 1 74 ? 7.678 2.931 -1.058 1.00 98.69 74 THR A N 1
ATOM 604 C CA . THR A 1 74 ? 8.388 2.862 0.231 1.00 98.69 74 THR A CA 1
ATOM 605 C C . THR A 1 74 ? 8.196 4.143 1.058 1.00 98.69 74 THR A C 1
ATOM 607 O O . THR A 1 74 ? 7.920 4.090 2.260 1.00 98.69 74 THR A O 1
ATOM 610 N N . SER A 1 75 ? 8.339 5.322 0.445 1.00 98.50 75 SER A N 1
ATOM 611 C CA . SER A 1 75 ? 8.199 6.603 1.149 1.00 98.50 75 SER A CA 1
ATOM 612 C C . SER A 1 75 ? 7.619 7.722 0.285 1.00 98.50 75 SER A C 1
ATOM 614 O O . SER A 1 75 ? 8.010 7.892 -0.869 1.00 98.50 75 SER A O 1
ATOM 616 N N . CYS A 1 76 ? 6.716 8.524 0.848 1.00 98.50 76 CYS A N 1
ATOM 617 C CA . CYS A 1 76 ? 6.042 9.592 0.108 1.00 98.50 76 CYS A CA 1
ATOM 618 C C . CYS A 1 76 ? 5.787 10.857 0.955 1.00 98.50 76 CYS A C 1
ATOM 620 O O . CYS A 1 76 ? 5.890 10.840 2.188 1.00 98.50 76 CYS A O 1
ATOM 622 N N . TYR A 1 77 ? 5.563 12.000 0.292 1.00 98.75 77 TYR A N 1
ATOM 623 C CA . TYR A 1 77 ? 5.384 13.295 0.960 1.00 98.75 77 TYR A CA 1
ATOM 624 C C . TYR A 1 77 ? 4.568 14.304 0.137 1.00 98.75 77 TYR A C 1
ATOM 626 O O . TYR A 1 77 ? 5.009 14.828 -0.892 1.00 98.75 77 TYR A O 1
ATOM 634 N N . ARG A 1 78 ? 3.465 14.780 0.724 1.00 98.62 78 ARG A N 1
ATOM 635 C CA . ARG A 1 78 ? 2.477 15.718 0.144 1.00 98.62 78 ARG A CA 1
ATOM 636 C C . ARG A 1 78 ? 1.770 15.207 -1.118 1.00 98.62 78 ARG A C 1
ATOM 638 O O . ARG A 1 78 ? 1.446 16.005 -2.010 1.00 98.62 78 ARG A O 1
ATOM 645 N N . ASP A 1 79 ? 1.454 13.932 -1.119 1.00 98.75 79 ASP A N 1
ATOM 646 C CA . ASP A 1 79 ? 0.886 13.136 -2.188 1.00 98.75 79 ASP A CA 1
ATOM 647 C C . ASP A 1 79 ? -0.608 12.874 -1.963 1.00 98.75 79 ASP A C 1
ATOM 649 O O . ASP A 1 79 ? -1.220 13.315 -0.977 1.00 98.75 79 ASP A O 1
ATOM 653 N N . ARG A 1 80 ? -1.261 12.279 -2.964 1.00 98.69 80 ARG A N 1
ATOM 654 C CA . ARG A 1 80 ? -2.709 12.017 -2.940 1.00 98.69 80 ARG A CA 1
ATOM 655 C C . ARG A 1 80 ? -3.062 10.717 -3.635 1.00 98.69 80 ARG A C 1
ATOM 657 O O . ARG A 1 80 ? -2.559 10.492 -4.735 1.00 98.69 80 ARG A O 1
ATOM 664 N N . ASN A 1 81 ? -4.049 10.017 -3.076 1.00 98.56 81 ASN A N 1
ATOM 665 C CA . ASN A 1 81 ? -4.538 8.717 -3.537 1.00 98.56 81 ASN A CA 1
ATOM 666 C C . ASN A 1 81 ? -3.402 7.692 -3.503 1.00 98.56 81 ASN A C 1
ATOM 668 O O . ASN A 1 81 ? -2.680 7.537 -4.488 1.00 98.56 81 ASN A O 1
ATOM 672 N N . LEU A 1 82 ? -3.218 7.105 -2.331 1.00 98.56 82 LEU A N 1
ATOM 673 C CA . LEU A 1 82 ? -2.118 6.226 -1.972 1.00 98.56 82 LEU A CA 1
ATOM 674 C C . LEU A 1 82 ? -2.696 4.857 -1.616 1.00 98.56 82 LEU A C 1
ATOM 676 O O . LEU A 1 82 ? -3.612 4.809 -0.795 1.00 98.56 82 LEU A O 1
ATOM 680 N N . SER A 1 83 ? -2.135 3.800 -2.189 1.00 98.50 83 SER A N 1
ATOM 681 C CA . SER A 1 83 ? -2.319 2.418 -1.745 1.00 98.50 83 SER A CA 1
ATOM 682 C C . SER A 1 83 ? -0.958 1.757 -1.540 1.00 98.50 83 SER A C 1
ATOM 684 O O . SER A 1 83 ? 0.002 2.112 -2.227 1.00 98.50 83 SER A O 1
ATOM 686 N N . ASP A 1 84 ? -0.869 0.824 -0.596 1.00 98.69 84 ASP A N 1
ATOM 687 C CA . ASP A 1 84 ? 0.306 -0.034 -0.396 1.00 98.69 84 ASP A CA 1
ATOM 688 C C . ASP A 1 84 ? 1.590 0.769 -0.134 1.00 98.69 84 ASP A C 1
ATOM 690 O O . ASP A 1 84 ? 2.558 0.760 -0.902 1.00 98.69 84 ASP A O 1
ATOM 694 N N . ILE A 1 85 ? 1.595 1.523 0.970 1.00 98.56 85 ILE A N 1
ATOM 695 C CA . ILE A 1 85 ? 2.705 2.421 1.317 1.00 98.56 85 ILE A CA 1
ATOM 696 C C . ILE A 1 85 ? 3.348 2.013 2.639 1.00 98.56 85 ILE A C 1
ATOM 698 O O . ILE A 1 85 ? 2.690 1.828 3.665 1.00 98.56 85 ILE A O 1
ATOM 702 N N . THR A 1 86 ? 4.678 1.979 2.677 1.00 98.75 86 THR A N 1
ATOM 703 C CA . THR A 1 86 ? 5.383 1.742 3.948 1.00 98.75 86 THR A CA 1
ATOM 704 C C . THR A 1 86 ? 5.345 2.980 4.858 1.00 98.75 86 THR A C 1
ATOM 706 O O . THR A 1 86 ? 5.060 2.880 6.055 1.00 98.75 86 THR A O 1
ATOM 709 N N . SER A 1 87 ? 5.631 4.170 4.322 1.00 98.50 87 SER A N 1
ATOM 710 C CA . SER A 1 87 ? 5.643 5.409 5.109 1.00 98.50 87 SER A CA 1
ATOM 711 C C . SER A 1 87 ? 5.193 6.646 4.332 1.00 98.50 87 SER A C 1
ATOM 713 O O . SER A 1 87 ? 5.589 6.843 3.183 1.00 98.50 87 SER A O 1
ATOM 715 N N . CYS A 1 88 ? 4.404 7.513 4.967 1.00 98.50 88 CYS A N 1
ATOM 716 C CA . CYS A 1 88 ? 3.859 8.708 4.320 1.00 98.50 88 CYS A CA 1
ATOM 717 C C . CYS A 1 88 ? 3.776 9.927 5.262 1.00 98.50 88 CYS A C 1
ATOM 719 O O . CYS A 1 88 ? 3.847 9.802 6.492 1.00 98.50 88 CYS A O 1
ATOM 721 N N . TYR A 1 89 ? 3.708 11.137 4.693 1.00 98.75 89 TYR A N 1
ATOM 722 C CA . TYR A 1 89 ? 3.674 12.393 5.447 1.00 98.75 89 TYR A CA 1
ATOM 723 C C . TYR A 1 89 ? 2.971 13.540 4.701 1.00 98.75 89 TYR A C 1
ATOM 725 O O . TYR A 1 89 ? 3.460 14.083 3.703 1.00 98.75 89 TYR A O 1
ATOM 733 N N . ARG A 1 90 ? 1.936 14.100 5.337 1.00 98.69 90 ARG A N 1
ATOM 734 C CA . ARG A 1 90 ? 1.050 15.176 4.837 1.00 98.69 90 ARG A CA 1
ATOM 735 C C . ARG A 1 90 ? 0.273 14.830 3.561 1.00 98.69 90 ARG A C 1
ATOM 737 O O . ARG A 1 90 ? 0.036 15.715 2.725 1.00 98.69 90 ARG A O 1
ATOM 744 N N . ASP A 1 91 ? -0.199 13.605 3.490 1.00 98.81 91 ASP A N 1
ATOM 745 C CA . ASP A 1 91 ? -0.863 12.958 2.374 1.00 98.81 91 ASP A CA 1
ATOM 746 C C . ASP A 1 91 ? -2.374 12.851 2.596 1.00 98.81 91 ASP A C 1
ATOM 748 O O . ASP A 1 91 ? -2.926 13.278 3.622 1.00 98.81 91 ASP A O 1
ATOM 752 N N . ARG A 1 92 ? -3.095 12.419 1.557 1.00 98.69 92 ARG A N 1
ATOM 753 C CA . ARG A 1 92 ? -4.562 12.313 1.585 1.00 98.69 92 ARG A CA 1
ATOM 754 C C . ARG A 1 92 ? -5.067 11.125 0.790 1.00 98.69 92 ARG A C 1
ATOM 756 O O . ARG A 1 92 ? -4.600 10.934 -0.332 1.00 98.69 92 ARG A O 1
ATOM 763 N N . ASN A 1 93 ? -6.129 10.502 1.303 1.00 98.56 93 ASN A N 1
ATOM 764 C CA . ASN A 1 93 ? -6.770 9.309 0.748 1.00 98.56 93 ASN A CA 1
ATOM 765 C C . ASN A 1 93 ? -5.764 8.158 0.696 1.00 98.56 93 ASN A C 1
ATOM 767 O O . ASN A 1 93 ? -5.073 7.989 -0.308 1.00 98.56 93 ASN A O 1
ATOM 771 N N . LEU A 1 94 ? -5.644 7.473 1.823 1.00 98.56 94 LEU A N 1
ATOM 772 C CA . LEU A 1 94 ? -4.652 6.448 2.105 1.00 98.56 94 LEU A CA 1
ATOM 773 C C . LEU A 1 94 ? -5.385 5.135 2.378 1.00 98.56 94 LEU A C 1
ATOM 775 O O . LEU A 1 94 ? -6.289 5.137 3.214 1.00 98.56 94 LEU A O 1
ATOM 779 N N . SER A 1 95 ? -4.963 4.062 1.719 1.00 98.56 95 SER A N 1
ATOM 780 C CA . SER A 1 95 ? -5.304 2.684 2.072 1.00 98.56 95 SER A CA 1
ATOM 781 C C . SER A 1 95 ? -4.028 1.860 2.224 1.00 98.56 95 SER A C 1
ATOM 783 O O . SER A 1 95 ? -3.035 2.147 1.552 1.00 98.56 95 SER A O 1
ATOM 785 N N . ASP A 1 96 ? -4.044 0.863 3.105 1.00 98.69 96 ASP A N 1
ATOM 786 C CA . ASP A 1 96 ? -2.977 -0.139 3.228 1.00 98.69 96 ASP A CA 1
ATOM 787 C C . ASP A 1 96 ? -1.605 0.488 3.529 1.00 98.69 96 ASP A C 1
ATOM 789 O O . ASP A 1 96 ? -0.646 0.407 2.756 1.00 98.69 96 ASP A O 1
ATOM 793 N N . ILE A 1 97 ? -1.511 1.171 4.675 1.00 98.56 97 ILE A N 1
ATOM 794 C CA . ILE A 1 97 ? -0.301 1.905 5.070 1.00 98.56 97 ILE A CA 1
ATOM 795 C C . ILE A 1 97 ? 0.299 1.331 6.351 1.00 98.56 97 ILE A C 1
ATOM 797 O O . ILE A 1 97 ? -0.369 1.150 7.371 1.00 98.56 97 ILE A O 1
ATOM 801 N N . THR A 1 98 ? 1.616 1.138 6.366 1.00 98.75 98 THR A N 1
ATOM 802 C CA . THR A 1 98 ? 2.299 0.727 7.605 1.00 98.75 98 THR A CA 1
ATOM 803 C C . THR A 1 98 ? 2.423 1.890 8.600 1.00 98.75 98 THR A C 1
ATOM 805 O O . THR A 1 98 ? 2.144 1.738 9.794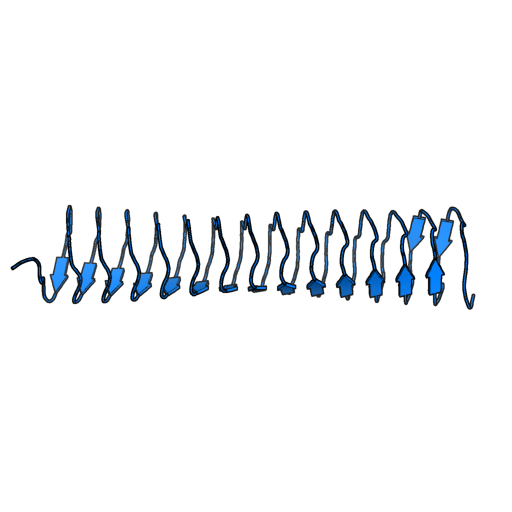 1.00 98.75 98 THR A O 1
ATOM 808 N N . SER A 1 99 ? 2.842 3.074 8.145 1.00 98.56 99 SER A N 1
ATOM 809 C CA . SER A 1 99 ? 3.007 4.243 9.019 1.00 98.56 99 SER A CA 1
ATOM 810 C C . SER A 1 99 ? 2.706 5.578 8.340 1.00 98.56 99 SER A C 1
ATOM 812 O O . SER A 1 99 ? 3.123 5.817 7.209 1.00 98.56 99 SER A O 1
ATOM 814 N N . CYS A 1 100 ? 2.024 6.481 9.046 1.00 98.56 100 CYS A N 1
ATOM 815 C CA . CYS A 1 100 ? 1.615 7.772 8.490 1.00 98.56 100 CYS A CA 1
ATOM 816 C C . CYS A 1 100 ? 1.680 8.927 9.509 1.00 98.56 100 CYS A C 1
ATOM 818 O O . CYS A 1 100 ? 1.730 8.712 10.727 1.00 98.56 100 CYS A O 1
ATOM 820 N N . TYR A 1 101 ? 1.758 10.173 9.020 1.00 98.75 101 TYR A N 1
ATOM 821 C CA . TYR A 1 101 ? 1.880 11.364 9.868 1.00 98.75 101 TYR A CA 1
ATOM 822 C C . TYR A 1 101 ? 1.317 12.640 9.223 1.00 98.75 101 TYR A C 1
ATOM 824 O O . TYR A 1 101 ? 1.857 13.187 8.256 1.00 98.75 101 TYR A O 1
ATOM 832 N N . ARG A 1 102 ? 0.365 13.271 9.918 1.00 98.69 102 ARG A N 1
ATOM 833 C CA . ARG A 1 102 ? -0.395 14.472 9.507 1.00 98.69 102 ARG A CA 1
ATOM 834 C C . ARG A 1 102 ? -1.214 14.304 8.221 1.00 98.69 102 ARG A C 1
ATOM 836 O O . ARG A 1 102 ? -1.352 15.266 7.450 1.00 98.69 102 ARG A O 1
ATOM 843 N N . ASP A 1 103 ? -1.824 13.147 8.072 1.00 98.81 103 ASP A N 1
ATOM 844 C CA . ASP A 1 103 ? -2.556 12.652 6.919 1.00 98.81 103 ASP A CA 1
ATOM 845 C C . ASP A 1 103 ? -4.072 12.698 7.143 1.00 98.81 103 ASP A C 1
ATOM 847 O O . ASP A 1 103 ? -4.571 13.102 8.205 1.00 98.81 103 ASP A O 1
ATOM 851 N N . ARG A 1 104 ? -4.840 12.435 6.081 1.00 98.75 104 ARG A N 1
ATOM 852 C CA . ARG A 1 104 ? -6.311 12.503 6.113 1.00 98.75 104 ARG A CA 1
ATOM 853 C C . ARG A 1 104 ? -6.964 11.446 5.244 1.00 98.75 104 ARG A C 1
ATOM 855 O O . ARG A 1 104 ? -6.530 11.277 4.106 1.00 98.75 104 ARG A O 1
ATOM 862 N N . ASN A 1 105 ? -8.097 10.931 5.724 1.00 98.62 105 ASN A N 1
ATOM 863 C CA . ASN A 1 105 ? -8.886 9.874 5.090 1.00 98.62 105 ASN A CA 1
ATOM 864 C C . ASN A 1 105 ? -8.036 8.612 4.942 1.00 98.62 105 ASN A C 1
ATOM 866 O O . ASN A 1 105 ? -7.384 8.423 3.916 1.00 98.62 105 ASN A O 1
ATOM 870 N N . LEU A 1 106 ? -7.987 7.846 6.022 1.00 98.50 106 LEU A N 1
ATOM 871 C CA . LEU A 1 106 ? -7.125 6.692 6.219 1.00 98.50 106 LEU A CA 1
ATOM 872 C C . LEU A 1 106 ? -8.009 5.463 6.420 1.00 98.50 106 LEU A C 1
ATOM 874 O O . LEU A 1 106 ? -8.913 5.524 7.255 1.00 98.50 106 LEU A O 1
ATOM 878 N N . SER A 1 107 ? -7.712 4.387 5.704 1.00 98.50 107 SER A N 1
ATOM 879 C CA . SER A 1 107 ? -8.236 3.045 5.953 1.00 98.50 107 SER A CA 1
ATOM 880 C C . SER A 1 107 ? -7.082 2.047 6.008 1.00 98.50 107 SER A C 1
ATOM 882 O O . SER A 1 107 ? -6.080 2.243 5.319 1.00 98.50 107 SER A O 1
ATOM 884 N N . ASP A 1 108 ? -7.209 1.002 6.821 1.00 98.69 108 ASP A N 1
ATOM 885 C CA . ASP A 1 108 ? -6.264 -0.122 6.870 1.00 98.69 108 ASP A CA 1
ATOM 886 C C . ASP A 1 108 ? -4.825 0.320 7.185 1.00 98.69 108 ASP A C 1
ATOM 888 O O . ASP A 1 108 ? -3.896 0.207 6.380 1.00 98.69 108 ASP A O 1
ATOM 892 N N . ILE A 1 109 ? -4.631 0.877 8.385 1.00 98.62 109 ILE A N 1
ATOM 893 C CA . ILE A 1 109 ? -3.339 1.438 8.805 1.00 98.62 109 ILE A CA 1
ATOM 894 C C . ILE A 1 109 ? -2.794 0.716 10.035 1.00 98.62 109 ILE A C 1
ATOM 896 O O . ILE A 1 109 ? -3.469 0.536 11.051 1.00 98.62 109 ILE A O 1
ATOM 900 N N . THR A 1 110 ? -1.506 0.382 10.017 1.00 98.75 110 THR A N 1
ATOM 901 C CA . THR A 1 110 ? -0.860 -0.188 11.212 1.00 98.75 110 THR A CA 1
ATOM 902 C C . THR A 1 110 ? -0.605 0.880 12.286 1.00 98.75 110 THR A C 1
ATOM 904 O O . THR A 1 110 ? -0.900 0.676 13.468 1.00 98.75 110 THR A O 1
ATOM 907 N N . SER A 1 111 ? -0.053 2.037 11.912 1.00 98.56 111 SER A N 1
ATOM 908 C CA . SER A 1 111 ? 0.254 3.113 12.864 1.00 98.56 111 SER A CA 1
ATOM 909 C C . SER A 1 111 ? 0.103 4.519 12.285 1.00 98.56 111 SER A C 1
ATOM 911 O O . SER A 1 111 ? 0.532 4.788 11.164 1.00 98.56 111 SER A O 1
ATOM 913 N N . CYS A 1 112 ? -0.460 5.443 13.065 1.00 98.50 112 CYS A N 1
ATOM 914 C CA . CYS A 1 112 ? -0.717 6.812 12.612 1.00 98.50 112 CYS A CA 1
ATOM 915 C C . CYS A 1 112 ? -0.506 7.873 13.710 1.00 98.50 112 CYS A C 1
ATOM 917 O O . CYS A 1 112 ? -0.478 7.566 14.909 1.00 98.50 112 CYS A O 1
ATOM 919 N N . TYR A 1 113 ? -0.285 9.134 13.311 1.00 98.75 113 TYR A N 1
ATOM 920 C CA . TYR A 1 113 ? -0.019 10.238 14.242 1.00 98.75 113 TYR A CA 1
ATOM 921 C C . TYR A 1 113 ? -0.429 11.615 13.696 1.00 98.75 113 TYR A C 1
ATOM 923 O O . TYR A 1 113 ? 0.170 12.160 12.763 1.00 98.75 113 TYR A O 1
ATOM 931 N N . ARG A 1 114 ? -1.299 12.303 14.443 1.00 98.69 114 ARG A N 1
ATOM 932 C CA . ARG A 1 114 ? -1.911 13.613 14.124 1.00 98.69 114 ARG A CA 1
ATOM 933 C C . ARG A 1 114 ? -2.749 13.635 12.840 1.00 98.69 114 ARG A C 1
ATOM 935 O O . ARG A 1 114 ? -2.778 14.659 12.141 1.00 98.69 114 ARG A O 1
ATOM 942 N N . ASP A 1 115 ? -3.490 12.570 12.617 1.00 98.75 115 ASP A N 1
ATOM 943 C CA . ASP A 1 115 ? -4.275 12.252 11.438 1.00 98.75 115 ASP A CA 1
ATOM 944 C C . ASP A 1 115 ? -5.774 12.460 11.683 1.00 98.75 115 ASP A C 1
ATOM 946 O O . ASP A 1 115 ? -6.218 12.832 12.781 1.00 98.75 115 ASP A O 1
ATOM 950 N N . ARG A 1 116 ? -6.571 12.378 10.612 1.00 98.75 116 ARG A N 1
ATOM 951 C CA . ARG A 1 116 ? -8.023 12.613 10.673 1.00 98.75 116 ARG A CA 1
ATOM 952 C C . ARG A 1 116 ? -8.804 11.713 9.735 1.00 98.75 116 ARG A C 1
ATOM 954 O O . ARG A 1 116 ? -8.402 11.584 8.580 1.00 98.75 116 ARG A O 1
ATOM 961 N N . ASN A 1 117 ? -9.986 11.297 10.192 1.00 98.56 117 ASN A N 1
ATOM 962 C CA . ASN A 1 117 ? -10.899 10.390 9.493 1.00 98.56 117 ASN A CA 1
ATOM 963 C C . ASN A 1 117 ? -10.205 9.050 9.239 1.00 98.56 117 ASN A C 1
ATOM 965 O O . ASN A 1 117 ? -9.587 8.865 8.192 1.00 98.56 117 ASN A O 1
ATOM 969 N N . LEU A 1 118 ? -10.242 8.201 10.256 1.00 98.38 118 LEU A N 1
ATOM 970 C CA . LEU A 1 118 ? -9.525 6.940 10.349 1.00 98.38 118 LEU A CA 1
ATOM 971 C C . LEU A 1 118 ? -10.549 5.813 10.483 1.00 98.38 118 LEU A C 1
ATOM 973 O O . LEU A 1 118 ? -11.429 5.924 11.338 1.00 98.38 118 LEU A O 1
ATOM 977 N N . SER A 1 119 ? -10.392 4.758 9.692 1.00 98.50 119 SER A N 1
ATOM 978 C CA . SER A 1 119 ? -11.048 3.465 9.888 1.00 98.50 119 SER A CA 1
ATOM 979 C C . SER A 1 119 ? -10.005 2.351 9.875 1.00 98.50 119 SER A C 1
ATOM 981 O O . SER A 1 119 ? -8.982 2.485 9.201 1.00 98.50 119 SER A O 1
ATOM 983 N N . ASP A 1 120 ? -10.248 1.273 10.617 1.00 98.69 120 ASP A N 1
ATOM 984 C CA . ASP A 1 120 ? -9.445 0.044 10.568 1.00 98.69 120 ASP A CA 1
ATOM 985 C C . ASP A 1 120 ? -7.962 0.287 10.895 1.00 98.69 120 ASP A C 1
ATOM 987 O O . ASP A 1 120 ? -7.057 0.113 10.074 1.00 98.69 120 ASP A O 1
ATOM 991 N N . ILE A 1 121 ? -7.699 0.740 12.125 1.00 98.62 121 ILE A N 1
ATOM 992 C CA . ILE A 1 121 ? -6.347 1.110 12.568 1.00 98.62 121 ILE A CA 1
ATOM 993 C C . ILE A 1 121 ? -5.888 0.238 13.733 1.00 98.62 121 ILE A C 1
ATOM 995 O O . ILE A 1 121 ? -6.577 0.065 14.741 1.00 98.62 121 ILE A O 1
ATOM 999 N N . THR A 1 122 ? -4.650 -0.246 13.675 1.00 98.75 122 THR A N 1
ATOM 1000 C CA . THR A 1 122 ? -4.075 -0.978 14.817 1.00 98.75 122 THR A CA 1
ATOM 1001 C C . THR A 1 122 ? -3.683 -0.029 15.961 1.00 98.75 122 THR A C 1
ATOM 1003 O O . THR A 1 122 ? -3.993 -0.280 17.130 1.00 98.75 122 THR A O 1
ATOM 1006 N N . SER A 1 123 ? -3.001 1.079 15.660 1.00 98.56 123 SER A N 1
ATOM 1007 C CA . SER A 1 123 ? -2.560 2.038 16.681 1.00 98.56 123 SER A CA 1
ATOM 1008 C C . SER A 1 123 ? -2.550 3.489 16.204 1.00 98.56 123 SER A C 1
ATOM 1010 O O . SER A 1 123 ? -2.102 3.785 15.097 1.00 98.56 123 SER A O 1
ATOM 1012 N N . CYS A 1 124 ? -2.998 4.412 17.054 1.00 98.44 124 CYS A N 1
ATOM 1013 C CA . CYS A 1 124 ? -3.105 5.828 16.699 1.00 98.44 124 CYS A CA 1
ATOM 1014 C C . CYS A 1 124 ? -2.763 6.775 17.866 1.00 98.44 124 CYS A C 1
ATOM 1016 O O . CYS A 1 124 ? -2.758 6.379 19.039 1.00 98.44 124 CYS A O 1
ATOM 1018 N N . TYR A 1 125 ? -2.399 8.025 17.552 1.00 98.75 125 TYR A N 1
ATOM 1019 C CA . TYR A 1 125 ? -1.999 9.021 18.553 1.00 98.75 125 TYR A CA 1
ATOM 1020 C C . TYR A 1 125 ? -2.247 10.472 18.112 1.00 98.75 125 TYR A C 1
ATOM 1022 O O . TYR A 1 125 ? -1.598 11.010 17.209 1.00 98.75 125 TYR A O 1
ATOM 1030 N N . ARG A 1 126 ? -3.025 11.200 18.919 1.00 98.69 126 ARG A N 1
ATOM 1031 C CA . ARG A 1 126 ? -3.484 12.590 18.704 1.00 98.69 126 ARG A CA 1
ATOM 1032 C C . ARG A 1 126 ? -4.315 12.804 17.433 1.00 98.69 126 ARG A C 1
ATOM 1034 O O . ARG A 1 126 ? -4.223 13.872 16.809 1.00 98.69 126 ARG A O 1
ATOM 1041 N N . ASP A 1 127 ? -5.175 11.853 17.139 1.00 98.75 127 ASP A N 1
ATOM 1042 C CA . ASP A 1 127 ? -5.999 11.719 15.950 1.00 98.75 127 ASP A CA 1
ATOM 1043 C C . ASP A 1 127 ? -7.460 12.095 16.224 1.00 98.75 127 ASP A C 1
ATOM 1045 O O . ASP A 1 127 ? -7.856 12.422 17.354 1.00 98.75 127 ASP A O 1
ATOM 1049 N N . ARG A 1 128 ? -8.259 12.203 15.156 1.00 98.69 128 ARG A N 1
ATOM 1050 C CA . ARG A 1 128 ? -9.672 12.608 15.249 1.00 98.69 128 ARG A CA 1
ATOM 1051 C C . ARG A 1 128 ? -10.564 11.888 14.255 1.00 98.69 128 ARG A C 1
ATOM 1053 O O . ARG A 1 128 ? -10.190 11.805 13.087 1.00 98.69 128 ARG A O 1
ATOM 1060 N N . ASN A 1 129 ? -11.784 11.576 14.696 1.00 98.56 129 ASN A N 1
ATOM 1061 C CA . ASN A 1 129 ? -12.799 10.836 13.942 1.00 98.56 129 ASN A CA 1
ATOM 1062 C C . ASN A 1 129 ? -12.272 9.445 13.586 1.00 98.56 129 ASN A C 1
ATOM 1064 O O . ASN A 1 129 ? -11.687 9.263 12.519 1.00 98.56 129 ASN A O 1
ATOM 1068 N N . LEU A 1 130 ? -12.406 8.535 14.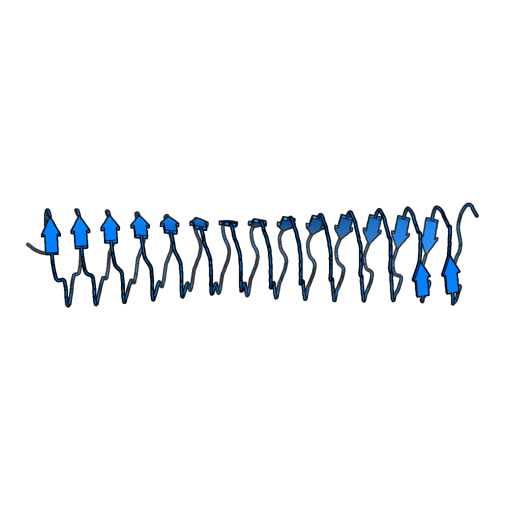540 1.00 98.31 130 LEU A N 1
ATOM 1069 C CA . LEU A 1 130 ? -11.852 7.191 14.523 1.00 98.31 130 LEU A CA 1
ATOM 1070 C C . LEU A 1 130 ? -13.006 6.191 14.597 1.00 98.31 130 LEU A C 1
ATOM 1072 O O . LEU A 1 130 ? -13.877 6.360 15.453 1.00 98.31 130 LEU A O 1
ATOM 1076 N N . SER A 1 131 ? -12.965 5.166 13.758 1.00 98.44 131 SER A N 1
ATOM 1077 C CA . SER A 1 131 ? -13.774 3.954 13.879 1.00 98.44 131 SER A CA 1
ATOM 1078 C C . SER A 1 131 ? -12.874 2.726 13.765 1.00 98.44 131 SER A C 1
ATOM 1080 O O . SER A 1 131 ? -11.845 2.788 13.091 1.00 98.44 131 SER A O 1
ATOM 1082 N N . ASP A 1 132 ? -13.243 1.631 14.424 1.00 98.62 132 ASP A N 1
ATOM 1083 C CA . ASP A 1 132 ? -12.590 0.323 14.281 1.00 98.62 132 ASP A CA 1
ATOM 1084 C C . ASP A 1 132 ? -11.086 0.364 14.603 1.00 98.62 132 ASP A C 1
ATOM 1086 O O . ASP A 1 132 ? -10.213 0.167 13.753 1.00 98.62 132 ASP A O 1
ATOM 1090 N N . ILE A 1 133 ? -10.763 0.663 15.865 1.00 98.56 133 ILE A N 1
ATOM 1091 C CA . ILE A 1 133 ? -9.374 0.840 16.311 1.00 98.56 133 ILE A CA 1
ATOM 1092 C C . ILE A 1 133 ? -9.012 -0.160 17.403 1.00 98.56 133 ILE A C 1
ATOM 1094 O O . ILE A 1 133 ? -9.708 -0.321 18.409 1.00 98.56 133 ILE A O 1
ATOM 1098 N N . THR A 1 134 ? -7.841 -0.780 17.283 1.00 98.69 134 THR A N 1
ATOM 1099 C CA . THR A 1 134 ? -7.340 -1.650 18.357 1.00 98.69 134 THR A CA 1
ATOM 1100 C C . THR A 1 134 ? -6.836 -0.834 19.554 1.00 98.69 134 THR A C 1
ATOM 1102 O O . THR A 1 134 ? -7.180 -1.125 20.701 1.00 98.69 134 THR A O 1
ATOM 1105 N N . SER A 1 135 ? -6.021 0.200 19.325 1.00 98.44 135 SER A N 1
ATOM 1106 C CA . SER A 1 135 ? -5.464 1.022 20.406 1.00 98.44 135 SER A CA 1
ATOM 1107 C C . SER A 1 135 ? -5.290 2.497 20.045 1.00 98.44 135 SER A C 1
ATOM 1109 O O . SER A 1 135 ? -4.817 2.826 18.960 1.00 98.44 135 SER A O 1
ATOM 1111 N N . CYS A 1 136 ? -5.620 3.396 20.973 1.00 98.12 136 CYS A N 1
ATOM 1112 C CA . CYS A 1 136 ? -5.571 4.840 20.729 1.00 98.12 136 CYS A CA 1
ATOM 1113 C C . CYS A 1 136 ? -5.101 5.650 21.954 1.00 98.12 136 CYS A C 1
ATOM 1115 O O . CYS A 1 136 ? -5.131 5.170 23.094 1.00 98.12 136 CYS A O 1
ATOM 1117 N N . TYR A 1 137 ? -4.594 6.869 21.724 1.00 98.62 137 TYR A N 1
ATOM 1118 C CA . TYR A 1 137 ? -4.067 7.734 22.786 1.00 98.62 137 TYR A CA 1
ATOM 1119 C C . TYR A 1 137 ? -4.157 9.233 22.458 1.00 98.62 137 TYR A C 1
ATOM 1121 O O . TYR A 1 137 ? -3.472 9.762 21.577 1.00 98.62 137 TYR A O 1
ATOM 1129 N N . ARG A 1 138 ? -4.831 9.981 23.337 1.00 98.44 138 ARG A N 1
ATOM 1130 C CA . ARG A 1 138 ? -5.132 11.426 23.227 1.00 98.44 138 ARG A CA 1
ATOM 1131 C C . ARG A 1 138 ? -5.932 11.820 21.978 1.00 98.44 138 ARG A C 1
ATOM 1133 O O . ARG A 1 138 ? -5.733 12.919 21.439 1.00 98.44 138 ARG A O 1
ATOM 1140 N N . ASP A 1 139 ? -6.873 10.980 21.607 1.00 98.56 139 ASP A N 1
ATOM 1141 C CA . ASP A 1 139 ? -7.714 11.026 20.425 1.00 98.56 139 ASP A CA 1
ATOM 1142 C C . ASP A 1 139 ? -9.117 11.545 20.747 1.00 98.56 139 ASP A C 1
ATOM 1144 O O . ASP A 1 139 ? -9.473 11.817 21.905 1.00 98.56 139 ASP A O 1
ATOM 1148 N N . ARG A 1 140 ? -9.897 11.833 19.699 1.00 98.50 140 ARG A N 1
ATOM 1149 C CA . ARG A 1 140 ? -11.247 12.403 19.839 1.00 98.50 140 ARG A CA 1
ATOM 1150 C C . ARG A 1 140 ? -12.223 11.878 18.802 1.00 98.50 140 ARG A C 1
ATOM 1152 O O . ARG A 1 140 ? -11.855 11.805 17.633 1.00 98.50 140 ARG A O 1
ATOM 1159 N N . ASN A 1 141 ? -13.483 11.740 19.218 1.00 98.44 141 ASN A N 1
ATOM 1160 C CA . ASN A 1 141 ? -14.582 11.190 18.421 1.00 98.44 141 ASN A CA 1
ATOM 1161 C C . ASN A 1 141 ? -14.236 9.772 17.966 1.00 98.44 141 ASN A C 1
ATOM 1163 O O . ASN A 1 141 ? -13.687 9.595 16.880 1.00 98.44 141 ASN A O 1
ATOM 1167 N N . LEU A 1 142 ? -14.491 8.813 18.845 1.00 97.81 142 LEU A N 1
ATOM 1168 C CA . LEU A 1 142 ? -14.119 7.420 18.686 1.00 97.81 142 LEU A CA 1
ATOM 1169 C C . LEU A 1 142 ? -15.376 6.555 18.736 1.00 97.81 142 LEU A C 1
ATOM 1171 O O . LEU A 1 142 ? -16.196 6.754 19.635 1.00 97.81 142 LEU A O 1
ATOM 1175 N N . SER A 1 143 ? -15.478 5.601 17.820 1.00 98.19 143 SER A N 1
ATOM 1176 C CA . SER A 1 143 ? -16.398 4.468 17.898 1.00 98.19 143 SER A CA 1
ATOM 1177 C C . SER A 1 143 ? -15.625 3.164 17.713 1.00 98.19 143 SER A C 1
ATOM 1179 O O . SER A 1 143 ? -14.584 3.160 17.055 1.00 98.19 143 SER A O 1
ATOM 1181 N N . ASP A 1 144 ? -16.116 2.076 18.301 1.00 98.50 144 ASP A N 1
ATOM 1182 C CA . ASP A 1 144 ? -15.632 0.714 18.041 1.00 98.50 144 ASP A CA 1
ATOM 1183 C C . ASP A 1 144 ? -14.137 0.540 18.356 1.00 98.50 144 ASP A C 1
ATOM 1185 O O . ASP A 1 144 ? -13.296 0.276 17.492 1.00 98.50 144 ASP A O 1
ATOM 1189 N N . ILE A 1 145 ? -13.780 0.727 19.631 1.00 98.25 145 ILE A N 1
ATOM 1190 C CA . ILE A 1 145 ? -12.380 0.703 20.081 1.00 98.25 145 ILE A CA 1
ATOM 1191 C C . ILE A 1 145 ? -12.140 -0.408 21.097 1.00 98.25 145 ILE A C 1
ATOM 1193 O O . ILE A 1 145 ? -12.850 -0.551 22.097 1.00 98.25 145 ILE A O 1
ATOM 1197 N N . THR A 1 146 ? -11.050 -1.152 20.923 1.00 98.44 146 THR A N 1
ATOM 1198 C CA . THR A 1 146 ? -10.652 -2.155 21.922 1.00 98.44 146 THR A CA 1
ATOM 1199 C C . THR A 1 146 ? -10.051 -1.502 23.175 1.00 98.44 146 THR A C 1
ATOM 1201 O O . THR A 1 146 ? -10.449 -1.822 24.296 1.00 98.44 146 THR A O 1
ATOM 1204 N N . SER A 1 147 ? -9.099 -0.576 23.028 1.00 97.94 147 SER A N 1
ATOM 120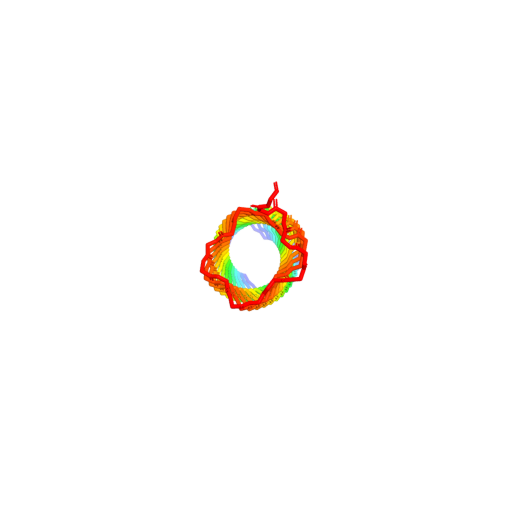5 C CA . SER A 1 147 ? -8.445 0.081 24.168 1.00 97.94 147 SER A CA 1
ATOM 1206 C C . SER A 1 147 ? -8.085 1.541 23.904 1.00 97.94 147 SER A C 1
ATOM 1208 O O . SER A 1 147 ? -7.515 1.867 22.864 1.00 97.94 147 SER A O 1
ATOM 1210 N N . CYS A 1 148 ? -8.357 2.416 24.871 1.00 97.06 148 CYS A N 1
ATOM 1211 C CA . CYS A 1 148 ? -8.144 3.856 24.738 1.00 97.06 148 CYS A CA 1
ATOM 1212 C C . CYS A 1 148 ? -7.562 4.503 26.012 1.00 97.06 148 CYS A C 1
ATOM 1214 O O . CYS A 1 148 ? -7.671 3.963 27.122 1.00 97.06 148 CYS A O 1
ATOM 1216 N N . TYR A 1 149 ? -6.880 5.645 25.857 1.00 97.56 149 TYR A N 1
ATOM 1217 C CA . TYR A 1 149 ? -6.230 6.360 26.962 1.00 97.56 149 TYR A CA 1
ATOM 1218 C C . TYR A 1 149 ? -6.148 7.880 26.744 1.00 97.56 149 TYR A C 1
ATOM 1220 O O . TYR A 1 149 ? -5.414 8.392 25.893 1.00 97.56 149 TYR A O 1
ATOM 1228 N N . ARG A 1 150 ? -6.737 8.632 27.680 1.00 96.88 150 ARG A N 1
ATOM 1229 C CA . ARG A 1 150 ? -6.871 10.105 27.682 1.00 96.88 150 ARG A CA 1
ATOM 1230 C C . ARG A 1 150 ? -7.608 10.681 26.465 1.00 96.88 150 ARG A C 1
ATOM 1232 O O . ARG A 1 150 ? -7.280 11.787 26.012 1.00 96.88 150 ARG A O 1
ATOM 1239 N N . ASP A 1 151 ? -8.631 9.980 26.027 1.00 97.12 151 ASP A N 1
ATOM 1240 C CA . ASP A 1 151 ? -9.470 10.218 24.866 1.00 97.12 151 ASP A CA 1
ATOM 1241 C C . ASP A 1 151 ? -10.797 10.879 25.251 1.00 97.12 151 ASP A C 1
ATOM 1243 O O . ASP A 1 151 ? -11.131 11.047 26.434 1.00 97.12 151 ASP A O 1
ATOM 1247 N N . ARG A 1 152 ? -11.524 11.382 24.246 1.00 96.81 152 ARG A N 1
ATOM 1248 C CA . ARG A 1 152 ? -12.807 12.077 24.452 1.00 96.81 152 ARG A CA 1
ATOM 1249 C C . ARG A 1 152 ? -13.834 11.766 23.375 1.00 96.81 152 ARG A C 1
ATOM 1251 O O . ARG A 1 152 ? -13.470 11.725 22.203 1.00 96.81 152 ARG A O 1
ATOM 1258 N N . ASN A 1 153 ? -15.107 11.765 23.774 1.00 96.81 153 ASN A N 1
ATOM 1259 C CA . ASN A 1 153 ? -16.262 11.433 22.933 1.00 96.81 153 ASN A CA 1
ATOM 1260 C C . ASN A 1 153 ? -16.127 10.009 22.390 1.00 96.81 153 ASN A C 1
ATOM 1262 O O . ASN A 1 153 ? -15.617 9.825 21.286 1.00 96.81 153 ASN A O 1
ATOM 1266 N N . LEU A 1 154 ? -16.517 9.039 23.209 1.00 95.25 154 LEU A N 1
ATOM 1267 C CA . LEU A 1 154 ? -16.317 7.622 22.952 1.00 95.25 154 LEU A CA 1
ATOM 1268 C C . LEU A 1 154 ? -17.660 6.896 22.954 1.00 95.25 154 LEU A C 1
ATOM 1270 O O . LEU A 1 154 ? -18.428 7.054 23.905 1.00 95.25 154 LEU A O 1
ATOM 1274 N N . SER A 1 155 ? -17.892 6.076 21.938 1.00 96.88 155 SER A N 1
ATOM 1275 C CA . SER A 1 155 ? -18.937 5.053 21.913 1.00 96.88 155 SER A CA 1
ATOM 1276 C C . SER A 1 155 ? -18.318 3.682 21.654 1.00 96.88 155 SER A C 1
ATOM 1278 O O . SER A 1 155 ? -17.268 3.598 21.022 1.00 96.88 155 SER A O 1
ATOM 1280 N N . ASP A 1 156 ? -18.948 2.624 22.159 1.00 97.69 156 ASP A N 1
ATOM 1281 C CA . ASP A 1 156 ? -18.620 1.236 21.809 1.00 97.69 156 ASP A CA 1
ATOM 1282 C C . ASP A 1 156 ? -17.155 0.868 22.104 1.00 97.69 156 ASP A C 1
ATOM 1284 O O . ASP A 1 156 ? -16.355 0.543 21.225 1.00 97.69 156 ASP A O 1
ATOM 1288 N N . ILE A 1 157 ? -16.775 0.951 23.384 1.00 97.06 157 ILE A N 1
ATOM 1289 C CA . ILE A 1 157 ? -15.391 0.730 23.826 1.00 97.06 157 ILE A CA 1
ATOM 1290 C C . ILE A 1 157 ? -15.292 -0.471 24.759 1.00 97.06 157 ILE A C 1
ATOM 1292 O O . ILE A 1 157 ? -16.016 -0.585 25.753 1.00 97.06 157 ILE A O 1
ATOM 1296 N N . THR A 1 158 ? -14.303 -1.331 24.526 1.00 97.50 158 THR A N 1
ATOM 1297 C CA . THR A 1 158 ? -14.031 -2.449 25.441 1.00 97.50 158 THR A CA 1
ATOM 1298 C C . THR A 1 158 ? -13.340 -1.976 26.728 1.00 97.50 158 THR A C 1
ATOM 1300 O O . THR A 1 158 ? -13.795 -2.295 27.827 1.00 97.50 158 THR A O 1
ATOM 1303 N N . SER A 1 159 ? -12.259 -1.194 26.633 1.00 96.56 159 SER A N 1
ATOM 1304 C CA . SER A 1 159 ? -11.519 -0.700 27.803 1.00 96.56 159 SER A CA 1
ATOM 1305 C C . SER A 1 159 ? -11.067 0.757 27.671 1.00 96.56 159 SER A C 1
ATOM 1307 O O . SER A 1 159 ? -10.366 1.103 26.725 1.00 96.56 159 SER A O 1
ATOM 1309 N N . CYS A 1 160 ? -11.360 1.580 28.685 1.00 95.56 160 CYS A N 1
ATOM 1310 C CA . CYS A 1 160 ? -10.911 2.973 28.780 1.00 95.56 160 CYS A CA 1
ATOM 1311 C C . CYS A 1 160 ? -10.126 3.310 30.053 1.00 95.56 160 CYS A C 1
ATOM 1313 O O . CYS A 1 160 ? -10.334 2.725 31.124 1.00 95.56 160 CYS A O 1
ATOM 1315 N N . TYR A 1 161 ? -9.228 4.299 29.959 1.00 95.31 161 TYR A N 1
ATOM 1316 C CA . TYR A 1 161 ? -8.495 4.840 31.105 1.00 95.31 161 TYR A CA 1
ATOM 1317 C C . TYR A 1 161 ? -8.300 6.360 31.026 1.00 95.31 161 TYR A C 1
ATOM 1319 O O . TYR A 1 161 ? -7.543 6.886 30.206 1.00 95.31 161 TYR A O 1
ATOM 1327 N N . ARG A 1 162 ? -8.860 7.071 32.019 1.00 93.81 162 ARG A N 1
ATOM 1328 C CA . ARG A 1 162 ? -8.866 8.550 32.115 1.00 93.81 162 ARG A CA 1
ATOM 1329 C C . ARG A 1 162 ? -9.527 9.237 30.914 1.00 93.81 162 ARG A C 1
ATOM 1331 O O . ARG A 1 162 ? -9.076 10.313 30.496 1.00 93.81 162 ARG A O 1
ATOM 1338 N N . ASP A 1 163 ? -10.605 8.637 30.435 1.00 93.38 163 ASP A N 1
ATOM 1339 C CA . ASP A 1 163 ? -11.372 9.090 29.276 1.00 93.38 163 ASP A CA 1
ATOM 1340 C C . ASP A 1 163 ? -12.637 9.840 29.706 1.00 93.38 163 ASP A C 1
ATOM 1342 O O . ASP A 1 163 ? -12.964 9.892 30.895 1.00 93.38 163 ASP A O 1
ATOM 1346 N N . ARG A 1 164 ? -13.279 10.539 28.764 1.00 93.44 164 ARG A N 1
ATOM 1347 C CA . ARG A 1 164 ? -14.419 11.436 29.032 1.00 93.44 164 ARG A CA 1
ATOM 1348 C C . ARG A 1 164 ? -15.467 11.391 27.932 1.00 93.44 164 ARG A C 1
ATOM 1350 O O . ARG A 1 164 ? -15.107 11.259 26.764 1.00 93.44 164 ARG A O 1
ATOM 1357 N N . ASN A 1 165 ? -16.718 11.673 28.304 1.00 93.19 165 ASN A N 1
ATOM 1358 C CA . ASN A 1 165 ? -17.896 11.632 27.432 1.00 93.19 165 ASN A CA 1
ATOM 1359 C C . ASN A 1 165 ? -18.052 10.233 26.841 1.00 93.19 165 ASN A C 1
ATOM 1361 O O . ASN A 1 165 ? -17.730 10.010 25.674 1.00 93.19 165 ASN A O 1
ATOM 1365 N N . LEU A 1 166 ? -18.446 9.300 27.703 1.00 91.75 166 LEU A N 1
ATOM 1366 C CA . LEU A 1 166 ? -18.470 7.878 27.403 1.00 91.75 166 LEU A CA 1
ATOM 1367 C C . LEU A 1 166 ? -19.911 7.395 27.220 1.00 91.75 166 LEU A C 1
ATOM 1369 O O . LEU A 1 166 ? -20.780 7.724 28.027 1.00 91.75 166 LEU A O 1
ATOM 1373 N N . SER A 1 167 ? -20.124 6.575 26.204 1.00 93.56 167 SER A N 1
ATOM 1374 C CA . SER A 1 167 ? -21.328 5.775 25.969 1.00 93.56 167 SER A CA 1
ATOM 1375 C C . SER A 1 167 ? -20.899 4.352 25.627 1.00 93.56 167 SER A C 1
ATOM 1377 O O . SER A 1 167 ? -19.862 4.178 24.998 1.00 93.56 167 SER A O 1
ATOM 1379 N N . ASP A 1 168 ? -21.668 3.353 26.059 1.00 93.88 168 ASP A N 1
ATOM 1380 C CA . ASP A 1 168 ? -21.477 1.949 25.665 1.00 93.88 168 ASP A CA 1
ATOM 1381 C C . ASP A 1 168 ? -20.048 1.422 25.904 1.00 93.88 168 ASP A C 1
ATOM 1383 O O . ASP A 1 168 ? -19.326 1.001 25.004 1.00 93.88 168 ASP A O 1
ATOM 1387 N N . ILE A 1 169 ? -19.622 1.471 27.172 1.00 93.44 169 ILE A N 1
ATOM 1388 C CA . ILE A 1 169 ? -18.294 1.029 27.610 1.00 93.44 169 ILE A CA 1
ATOM 1389 C C . ILE A 1 169 ? -18.396 -0.253 28.430 1.00 93.44 169 ILE A C 1
ATOM 1391 O O . ILE A 1 169 ? -19.149 -0.310 29.404 1.00 93.44 169 ILE A O 1
ATOM 1395 N N . THR A 1 170 ? -17.559 -1.243 28.122 1.00 95.00 170 THR A N 1
ATOM 1396 C CA . THR A 1 170 ? -17.482 -2.479 28.918 1.00 95.00 170 THR A CA 1
ATOM 1397 C C . THR A 1 170 ? -16.705 -2.286 30.226 1.00 95.00 170 THR A C 1
ATOM 1399 O O . THR A 1 170 ? -17.156 -2.716 31.287 1.00 95.00 170 THR A O 1
ATOM 1402 N N . SER A 1 171 ? -15.538 -1.637 30.187 1.00 93.00 171 SER A N 1
ATOM 1403 C CA . SER A 1 171 ? -14.699 -1.392 31.367 1.00 93.00 171 SER A CA 1
ATOM 1404 C C . SER A 1 171 ? -14.049 -0.010 31.327 1.00 93.00 171 SER A C 1
ATOM 1406 O O . SER A 1 171 ? -13.386 0.335 30.352 1.00 93.00 171 SER A O 1
ATOM 1408 N N . CYS A 1 172 ? -14.156 0.762 32.415 1.00 89.50 172 CYS A N 1
ATOM 1409 C CA . CYS A 1 172 ? -13.432 2.026 32.546 1.00 89.50 172 CYS A CA 1
ATOM 1410 C C . CYS A 1 172 ? -12.713 2.178 33.883 1.00 89.50 172 CYS A C 1
ATOM 1412 O O . CYS A 1 172 ? -13.309 2.109 34.959 1.00 89.50 172 CYS A O 1
ATOM 1414 N N . TYR A 1 173 ? -11.419 2.478 33.814 1.00 82.69 173 TYR A N 1
ATOM 1415 C CA . TYR A 1 173 ? -10.586 2.745 34.977 1.00 82.69 173 TYR A CA 1
ATOM 1416 C C . TYR A 1 173 ? -10.332 4.252 35.099 1.00 82.69 173 TYR A C 1
ATOM 1418 O O . TYR A 1 173 ? -9.542 4.842 34.360 1.00 82.69 173 TYR A O 1
ATOM 1426 N N . ARG A 1 174 ? -10.985 4.864 36.097 1.00 69.81 174 ARG A N 1
ATOM 1427 C CA . ARG A 1 174 ? -11.130 6.321 36.295 1.00 69.81 174 ARG A CA 1
ATOM 1428 C C . ARG A 1 174 ? -11.976 6.975 35.211 1.00 69.81 174 ARG A C 1
ATOM 1430 O O . ARG A 1 174 ? -11.449 7.603 34.292 1.00 69.81 174 ARG A O 1
ATOM 1437 N N . ASP A 1 175 ? -13.279 6.848 35.408 1.00 62.19 175 ASP A N 1
ATOM 1438 C CA . ASP A 1 175 ? -14.281 7.631 34.707 1.00 62.19 175 ASP A CA 1
ATOM 1439 C C . ASP A 1 175 ? -14.313 9.066 35.271 1.00 62.19 175 ASP A C 1
ATOM 1441 O O . ASP A 1 175 ? -14.282 9.263 36.488 1.00 62.19 175 ASP A O 1
ATOM 1445 N N . TRP A 1 176 ? -14.309 10.060 34.386 1.00 61.59 176 TRP A N 1
ATOM 1446 C CA . TRP A 1 176 ? -14.497 11.480 34.722 1.00 61.59 176 TRP A CA 1
ATOM 1447 C C . TRP A 1 176 ? -15.888 11.972 34.287 1.00 61.59 176 TRP A C 1
ATOM 1449 O O . TRP A 1 176 ? -16.086 13.173 34.122 1.00 61.59 176 TRP A O 1
ATOM 1459 N N . ASN A 1 177 ? -16.834 11.058 34.045 1.00 56.09 177 ASN A N 1
ATOM 1460 C CA . ASN A 1 177 ? -18.251 11.369 33.841 1.00 56.09 177 ASN A CA 1
ATOM 1461 C C . ASN A 1 177 ? -19.027 11.558 35.165 1.00 56.09 177 ASN A C 1
ATOM 1463 O O . ASN A 1 177 ? -20.256 11.516 35.174 1.00 56.09 177 ASN A O 1
ATOM 1467 N N . LEU A 1 178 ? -18.302 11.819 36.261 1.00 46.44 178 LEU A N 1
ATOM 1468 C CA . LEU A 1 178 ? -18.729 12.639 37.401 1.00 46.44 178 LEU A CA 1
ATOM 1469 C C . LEU A 1 178 ? -17.924 13.944 37.376 1.00 46.44 178 LEU A C 1
ATOM 1471 O O . LEU A 1 178 ? -18.520 15.006 37.653 1.00 46.44 178 LEU A O 1
#

Organism: Scomber scombrus (NCBI:txid13677)

Sequence (178 aa):
MTSCYRDRNLSDITSCYRDRNLSDITSCYRDRNLSDITSCYRDRNLSDITSCYRDRNLSDITSCYRDRNLSDITSCYRDRNLSDITSCYRDRNLSDITSCYRDRNLSDITSCYRDRNLSDITSCYRDRNLSDITSCYRDRNLSDITSCYRDRNLSDITSCYRDRNLSDITSCYRDWNL

Radius of gyration: 21.57 Å; chains: 1; bounding box: 46×19×67 Å

Secondary structure (DSSP, 8-state):
---EES-S-EEEEEEEES-SSEEEEEE-SS--SEEEEEE-SS-EEEEEEEE-SS-EEEEEEEE-SS-EEEEEEEE-SS-EEEEEEEE-SS-EEEEEEEE-SS-EEEEEEEE-SS-EEEEEEEE-SS-EEEEEEEEEES-EEEEEEEEEES-EEEEEEEEEES-EEE-SEEEEES----